Protein AF-A0A7S3XFU7-F1 (afdb_monomer_lite)

Secondary structure (DSSP, 8-state):
-HHHHHHHH-GGGGG---TTS--HHHHHHHTT-HHHHHHHHHTT--TT-SS-B-TTS-BHHHHHHT-TT--HHHHHHHHH-HHHHHHHHHHHHHHHHHHHHHHHGGGTTS------------------

Radius of gyration: 27.29 Å; chains: 1; bounding box: 62×34×90 Å

Sequence (128 aa):
DTFRTFLITNPKAIFERSGDGRGAIFWAWEFGNTQALLTLTASKVDVFNEDVKDATGSSAPALCRADDNCDYEAIVEVLQDAAAVEQEKALLVEKVRELREAAEGDLEDMDNDNEDEEATDKTNDEKI

Organism: Oxyrrhis marina (NCBI:txid2969)

Structure (mmCIF, N/CA/C/O backbone):
data_AF-A0A7S3XFU7-F1
#
_entry.id   AF-A0A7S3XFU7-F1
#
loop_
_atom_site.group_PDB
_atom_site.id
_atom_site.type_symbol
_atom_site.label_atom_id
_atom_site.label_alt_id
_atom_site.label_comp_id
_atom_site.label_asym_id
_atom_site.label_entity_id
_atom_site.label_seq_id
_atom_site.pdbx_PDB_ins_code
_atom_site.Cartn_x
_atom_site.Cartn_y
_atom_site.Cartn_z
_atom_site.occupancy
_atom_site.B_iso_or_equiv
_atom_site.auth_seq_id
_atom_site.auth_comp_id
_atom_site.auth_asym_id
_atom_site.auth_atom_id
_atom_site.pdbx_PDB_model_num
ATOM 1 N N . ASP A 1 1 ? -11.036 -8.763 7.739 1.00 69.50 1 ASP A N 1
ATOM 2 C CA . ASP A 1 1 ? -9.771 -8.463 7.046 1.00 69.50 1 ASP A CA 1
ATOM 3 C C . ASP A 1 1 ? -8.696 -8.079 8.062 1.00 69.50 1 ASP A C 1
ATOM 5 O O . ASP A 1 1 ? -8.896 -7.164 8.861 1.00 69.50 1 ASP A O 1
ATOM 9 N N . THR A 1 2 ? -7.594 -8.827 8.064 1.00 87.44 2 THR A N 1
ATOM 10 C CA . THR A 1 2 ? -6.507 -8.729 9.047 1.00 87.44 2 THR A CA 1
ATOM 11 C C . THR A 1 2 ? -5.561 -7.562 8.756 1.00 87.44 2 THR A C 1
ATOM 13 O O . THR A 1 2 ? -5.055 -6.958 9.698 1.00 87.44 2 THR A O 1
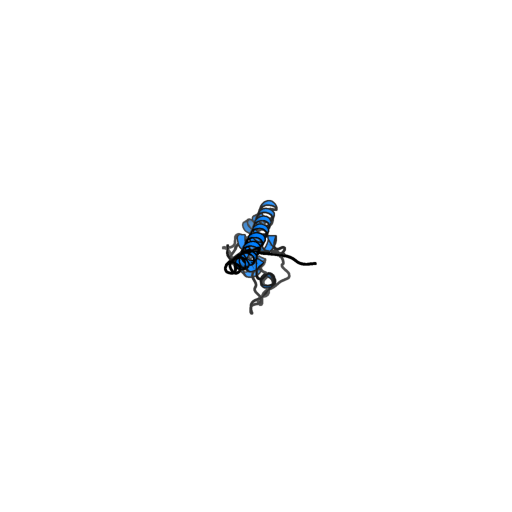ATOM 16 N N . PHE A 1 3 ? -5.354 -7.187 7.485 1.00 92.19 3 PHE A N 1
ATOM 17 C CA . PHE A 1 3 ? -4.365 -6.159 7.137 1.00 92.19 3 PHE A CA 1
ATOM 18 C C . PHE A 1 3 ? -4.827 -4.749 7.527 1.00 92.19 3 PHE A C 1
ATOM 20 O O . PHE A 1 3 ? -4.090 -4.034 8.205 1.00 92.19 3 PHE A O 1
ATOM 27 N N . ARG A 1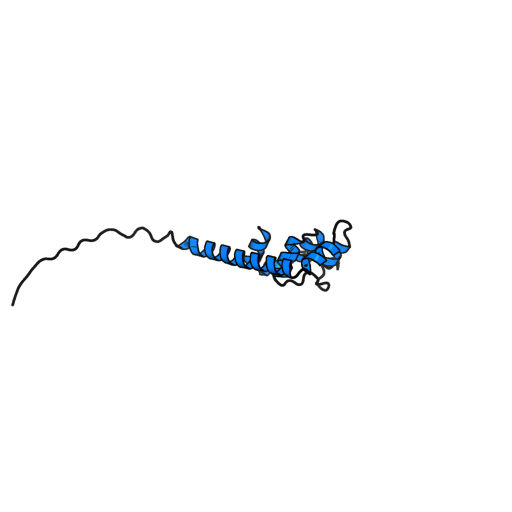 4 ? -6.080 -4.381 7.218 1.00 94.69 4 ARG A N 1
ATOM 28 C CA . ARG A 1 4 ? -6.692 -3.115 7.675 1.00 94.69 4 ARG A CA 1
ATOM 29 C C . ARG A 1 4 ? -6.615 -2.955 9.192 1.00 94.69 4 ARG A C 1
ATOM 31 O O . ARG A 1 4 ? -6.151 -1.936 9.692 1.00 94.69 4 ARG A O 1
ATOM 38 N N . THR A 1 5 ? -7.030 -3.992 9.921 1.00 95.06 5 THR A N 1
ATOM 39 C CA . THR A 1 5 ? -7.015 -4.010 11.392 1.00 95.06 5 THR A CA 1
ATOM 40 C C . THR A 1 5 ? -5.603 -3.789 11.932 1.00 95.06 5 THR A C 1
ATOM 42 O O . THR A 1 5 ? -5.402 -2.983 12.841 1.00 95.06 5 THR A O 1
ATOM 45 N N . PHE A 1 6 ? -4.613 -4.466 11.344 1.00 93.94 6 PHE A N 1
ATOM 46 C CA . PHE A 1 6 ? -3.215 -4.306 11.721 1.00 93.94 6 PHE A CA 1
ATOM 47 C C . PHE A 1 6 ? -2.718 -2.871 11.500 1.00 93.94 6 PHE A C 1
ATOM 49 O O . PHE A 1 6 ? -2.136 -2.297 12.416 1.00 93.94 6 PHE A O 1
ATOM 56 N N . LEU A 1 7 ? -2.991 -2.261 10.341 1.00 93.56 7 LEU A N 1
ATOM 57 C CA . LEU A 1 7 ? -2.566 -0.886 10.054 1.00 93.56 7 LEU A CA 1
ATOM 58 C C . LEU A 1 7 ? -3.241 0.148 10.960 1.00 93.56 7 LEU A C 1
ATOM 60 O O . LEU A 1 7 ? -2.586 1.086 11.404 1.00 93.56 7 LEU A O 1
ATOM 64 N N . ILE A 1 8 ? -4.526 -0.032 11.272 1.00 94.44 8 ILE A N 1
ATOM 65 C CA . ILE A 1 8 ? -5.259 0.870 12.173 1.00 94.44 8 ILE A CA 1
ATOM 66 C C . ILE A 1 8 ? -4.673 0.824 13.588 1.00 94.44 8 ILE A C 1
ATOM 68 O O . ILE A 1 8 ? -4.465 1.862 14.212 1.00 94.44 8 ILE A O 1
ATOM 72 N N . THR A 1 9 ? -4.389 -0.377 14.091 1.00 95.00 9 THR A N 1
ATOM 73 C CA . THR A 1 9 ? -3.846 -0.578 15.445 1.00 95.00 9 THR A CA 1
ATOM 74 C C . THR A 1 9 ? -2.349 -0.271 15.537 1.00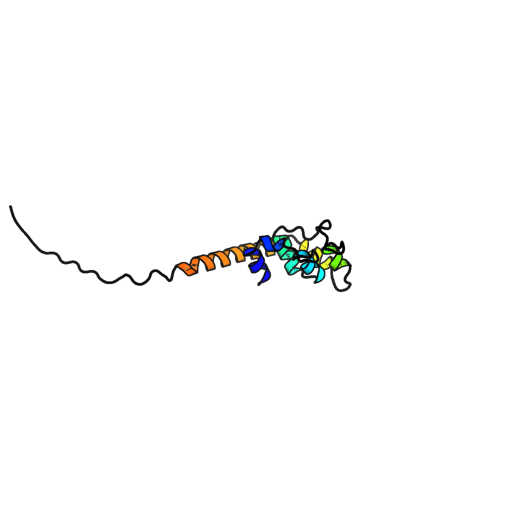 95.00 9 THR A C 1
ATOM 76 O O . THR A 1 9 ? -1.860 0.086 16.606 1.00 95.00 9 THR A O 1
ATOM 79 N N . ASN A 1 10 ? -1.619 -0.356 14.421 1.00 94.62 10 ASN A N 1
ATOM 80 C CA . ASN A 1 10 ? -0.174 -0.144 14.341 1.00 94.62 10 ASN A CA 1
ATOM 81 C C . ASN A 1 10 ? 0.184 0.817 13.191 1.00 94.62 10 ASN A C 1
ATOM 83 O O . ASN A 1 10 ? 0.889 0.428 12.258 1.00 94.62 10 ASN A O 1
ATOM 87 N N . PRO A 1 11 ? -0.222 2.098 13.240 1.00 91.75 11 PRO A N 1
ATOM 88 C CA . PRO A 1 11 ? -0.086 3.016 12.104 1.00 91.75 11 PRO A CA 1
ATOM 89 C C . PRO A 1 11 ? 1.366 3.275 11.688 1.00 91.75 11 PRO A C 1
ATOM 91 O O . PRO A 1 11 ? 1.632 3.610 10.540 1.00 91.75 11 PRO A O 1
ATOM 94 N N . LYS A 1 12 ? 2.331 3.097 12.600 1.00 91.69 12 LYS A N 1
ATOM 95 C CA . LYS A 1 12 ? 3.762 3.232 12.288 1.00 91.69 12 LYS A CA 1
ATOM 96 C C . LYS A 1 12 ? 4.307 2.062 11.467 1.00 91.69 12 LYS A C 1
ATOM 98 O O . LYS A 1 12 ? 5.232 2.266 10.689 1.00 91.69 12 LYS A O 1
ATOM 103 N N . ALA A 1 13 ? 3.705 0.874 11.588 1.00 91.56 13 ALA A N 1
ATOM 104 C CA . ALA A 1 13 ? 4.168 -0.342 10.919 1.00 91.56 13 ALA A CA 1
ATOM 105 C C . ALA A 1 13 ? 4.172 -0.218 9.387 1.00 91.56 13 ALA A C 1
ATOM 107 O O . ALA A 1 13 ? 4.923 -0.915 8.712 1.00 91.56 13 ALA A O 1
ATOM 108 N N . ILE A 1 14 ? 3.376 0.705 8.838 1.00 92.00 14 ILE A N 1
ATOM 109 C CA . ILE A 1 14 ? 3.304 0.991 7.403 1.00 92.00 14 ILE A CA 1
ATOM 110 C C . ILE A 1 14 ? 4.633 1.505 6.816 1.00 92.00 14 ILE A C 1
ATOM 112 O O . ILE A 1 14 ? 4.890 1.317 5.628 1.00 92.00 14 ILE A O 1
ATOM 116 N N . PHE A 1 15 ? 5.481 2.124 7.647 1.00 91.38 15 PHE A N 1
ATOM 117 C CA . PHE A 1 15 ? 6.776 2.687 7.250 1.00 91.38 15 PHE A CA 1
ATOM 118 C C . PHE A 1 15 ? 7.969 1.851 7.723 1.00 91.38 15 PHE A C 1
ATOM 120 O O . PHE A 1 15 ? 9.108 2.165 7.374 1.00 91.38 15 PHE A O 1
ATOM 127 N N . GLU A 1 16 ? 7.724 0.799 8.506 1.00 95.12 16 GLU A N 1
ATOM 128 C CA . GLU A 1 16 ? 8.780 -0.077 9.004 1.00 95.12 16 GLU A CA 1
ATOM 129 C C . GLU A 1 16 ? 9.414 -0.880 7.864 1.00 95.12 16 GLU A C 1
ATOM 131 O O . GLU A 1 16 ? 8.779 -1.221 6.857 1.00 95.12 16 GLU A O 1
ATOM 136 N N . ARG A 1 17 ? 10.707 -1.168 8.022 1.00 95.88 17 ARG A N 1
ATOM 137 C CA . ARG A 1 17 ? 11.528 -1.834 7.008 1.00 95.88 17 ARG A CA 1
ATOM 138 C C . ARG A 1 17 ? 12.251 -3.029 7.612 1.00 95.88 17 ARG A C 1
ATOM 140 O O . ARG A 1 17 ? 12.752 -2.976 8.731 1.00 95.88 17 ARG A O 1
ATOM 147 N N . SER A 1 18 ? 12.317 -4.101 6.839 1.00 96.75 18 SER A N 1
ATOM 148 C CA . SER A 1 18 ? 13.107 -5.293 7.122 1.00 96.75 18 SER A CA 1
ATOM 149 C C . SER A 1 18 ? 14.594 -5.043 6.861 1.00 96.75 18 SER A C 1
ATOM 151 O O . SER A 1 18 ? 14.981 -4.022 6.291 1.00 96.75 18 SER A O 1
ATOM 153 N N . GLY A 1 19 ? 15.446 -5.988 7.268 1.00 97.62 19 GLY A N 1
ATOM 154 C CA . GLY A 1 19 ? 16.904 -5.871 7.128 1.00 97.62 19 GLY A CA 1
ATOM 155 C C . GLY A 1 19 ? 17.414 -5.810 5.682 1.00 97.62 19 GLY A C 1
ATOM 156 O O . GLY A 1 19 ? 18.512 -5.321 5.446 1.00 97.62 19 GLY A O 1
ATOM 157 N N . ASP A 1 20 ? 16.615 -6.256 4.714 1.00 96.75 20 ASP A N 1
ATOM 158 C CA . ASP A 1 20 ? 16.874 -6.110 3.275 1.00 96.75 20 ASP A CA 1
ATOM 159 C C . ASP A 1 20 ? 16.363 -4.775 2.708 1.00 96.75 20 ASP A C 1
ATOM 161 O O . ASP A 1 20 ? 16.377 -4.547 1.499 1.00 96.75 20 ASP A O 1
ATOM 165 N N . GLY A 1 21 ? 15.879 -3.888 3.576 1.00 97.12 21 GLY A N 1
ATOM 166 C CA . GLY A 1 21 ? 15.289 -2.630 3.181 1.00 97.12 21 GLY A CA 1
ATOM 167 C C . GLY A 1 21 ? 13.930 -2.787 2.509 1.00 97.12 21 GLY A C 1
ATOM 168 O O . GLY A 1 21 ? 13.516 -1.844 1.863 1.00 97.12 21 GLY A O 1
ATOM 169 N N . ARG A 1 22 ? 13.182 -3.887 2.618 1.00 97.06 22 ARG A N 1
ATOM 170 C CA . ARG A 1 22 ? 11.789 -3.953 2.119 1.00 97.06 22 ARG A CA 1
ATOM 171 C C . ARG A 1 22 ? 10.777 -3.690 3.232 1.00 97.06 22 ARG A C 1
ATOM 173 O O . ARG A 1 22 ? 11.075 -3.873 4.405 1.00 97.06 22 ARG A O 1
ATOM 180 N N . GLY A 1 23 ? 9.587 -3.222 2.880 1.00 95.81 23 GLY A N 1
ATOM 181 C CA . GLY A 1 23 ? 8.478 -2.991 3.815 1.00 95.81 23 GLY A CA 1
ATOM 182 C C . GLY A 1 23 ? 7.142 -3.366 3.182 1.00 95.81 23 GLY A C 1
ATOM 183 O O . GLY A 1 23 ? 7.120 -3.922 2.085 1.00 95.81 23 GLY A O 1
ATOM 184 N N . ALA A 1 24 ? 6.031 -3.009 3.830 1.00 95.50 24 ALA A N 1
ATOM 185 C CA . ALA A 1 24 ? 4.684 -3.392 3.389 1.00 95.50 24 ALA A CA 1
ATOM 186 C C . ALA A 1 24 ? 4.410 -3.084 1.903 1.00 95.50 24 ALA A C 1
ATOM 188 O O . ALA A 1 24 ? 3.919 -3.943 1.177 1.00 95.50 24 ALA A O 1
ATOM 189 N N . ILE A 1 25 ? 4.794 -1.890 1.439 1.00 96.94 25 ILE A N 1
ATOM 190 C CA . ILE A 1 25 ? 4.646 -1.464 0.038 1.00 96.94 25 ILE A CA 1
ATOM 191 C C . ILE A 1 25 ? 5.447 -2.332 -0.948 1.00 96.94 25 ILE A C 1
ATOM 193 O O . ILE A 1 25 ? 4.962 -2.616 -2.038 1.00 96.94 25 ILE A O 1
ATOM 197 N N . PHE A 1 26 ? 6.647 -2.785 -0.567 1.00 97.81 26 PHE A N 1
ATOM 198 C CA . PHE A 1 26 ? 7.497 -3.622 -1.420 1.00 97.81 26 PHE A CA 1
ATOM 199 C C . PHE A 1 26 ? 6.859 -4.982 -1.643 1.00 97.81 26 PHE A C 1
ATOM 201 O O . PHE A 1 26 ? 6.701 -5.393 -2.785 1.00 97.81 26 PHE A O 1
ATOM 208 N N . TRP A 1 27 ? 6.427 -5.636 -0.565 1.00 96.31 27 TRP A N 1
ATOM 209 C CA . TRP A 1 27 ? 5.772 -6.938 -0.668 1.00 96.31 27 TRP A CA 1
ATOM 210 C C . TRP A 1 27 ? 4.425 -6.844 -1.384 1.00 96.31 27 TRP A C 1
ATOM 212 O O . TRP A 1 27 ? 4.069 -7.738 -2.143 1.00 96.31 27 TRP A O 1
ATOM 222 N N . ALA A 1 28 ? 3.678 -5.757 -1.177 1.00 97.12 28 ALA A N 1
ATOM 223 C CA . ALA A 1 28 ? 2.409 -5.557 -1.863 1.00 97.12 28 ALA A CA 1
ATOM 224 C C . ALA A 1 28 ? 2.589 -5.461 -3.389 1.00 97.12 28 ALA A C 1
ATOM 226 O O . ALA A 1 28 ? 1.814 -6.073 -4.118 1.00 97.12 28 ALA A O 1
ATOM 227 N N . TRP A 1 29 ? 3.629 -4.769 -3.868 1.00 98.06 29 TRP A N 1
ATOM 228 C CA . TRP A 1 29 ? 3.973 -4.747 -5.292 1.00 98.06 29 TRP A CA 1
ATOM 229 C C . TRP A 1 29 ? 4.559 -6.067 -5.794 1.00 98.06 29 TRP A C 1
ATOM 231 O O . TRP A 1 29 ? 4.116 -6.557 -6.825 1.00 98.06 29 TRP A O 1
ATOM 241 N N . GLU A 1 30 ? 5.517 -6.653 -5.074 1.00 96.19 30 GLU A N 1
ATOM 242 C CA . GLU A 1 30 ? 6.194 -7.903 -5.458 1.00 96.19 30 GLU A CA 1
ATOM 243 C C . GLU A 1 30 ? 5.204 -9.052 -5.684 1.00 96.19 30 GLU A C 1
ATOM 245 O O . GLU A 1 30 ? 5.368 -9.828 -6.615 1.00 96.19 30 GLU A O 1
ATOM 250 N N . PHE A 1 31 ? 4.141 -9.129 -4.879 1.00 95.75 31 PHE A N 1
ATOM 251 C CA . PHE A 1 31 ? 3.113 -10.166 -5.008 1.00 95.75 31 PHE A CA 1
ATOM 252 C C . PHE A 1 31 ? 1.847 -9.706 -5.742 1.00 95.75 31 PHE A C 1
ATOM 254 O O . PHE A 1 31 ? 0.831 -10.400 -5.678 1.00 95.75 31 PHE A O 1
ATOM 261 N N . GLY A 1 32 ? 1.861 -8.531 -6.380 1.00 96.75 32 GLY A N 1
ATOM 262 C CA . GLY A 1 32 ? 0.702 -7.995 -7.100 1.00 96.75 32 GLY A CA 1
ATOM 263 C C . GLY A 1 32 ? -0.563 -7.877 -6.238 1.00 96.75 32 GLY A C 1
ATOM 264 O O . GLY A 1 32 ? -1.678 -8.071 -6.719 1.00 96.75 32 GLY A O 1
ATOM 265 N N . ASN A 1 33 ? -0.418 -7.614 -4.937 1.00 96.81 33 ASN A N 1
ATOM 266 C CA . ASN A 1 33 ? -1.536 -7.570 -4.002 1.00 96.81 33 ASN A CA 1
ATOM 267 C C . ASN A 1 33 ? -2.266 -6.223 -4.101 1.00 96.81 33 ASN A C 1
ATOM 269 O O . ASN A 1 33 ? -2.067 -5.320 -3.281 1.00 96.81 33 ASN A O 1
ATOM 273 N N . THR A 1 34 ? -3.141 -6.109 -5.101 1.00 97.56 34 THR A N 1
ATOM 274 C CA . THR A 1 34 ? -3.923 -4.900 -5.393 1.00 97.56 34 THR A CA 1
ATOM 275 C C . THR A 1 34 ? -4.698 -4.403 -4.179 1.00 97.56 34 THR A C 1
ATOM 277 O O . THR A 1 34 ? -4.729 -3.204 -3.923 1.00 97.56 34 THR A O 1
ATOM 280 N N . GLN A 1 35 ? -5.278 -5.304 -3.380 1.00 96.75 35 GLN A N 1
ATOM 281 C CA . GLN A 1 35 ? -6.051 -4.918 -2.199 1.00 96.75 35 GLN A CA 1
ATOM 282 C C . GLN A 1 35 ? -5.169 -4.286 -1.114 1.00 96.75 35 GLN A C 1
ATOM 284 O O . GLN A 1 35 ? -5.559 -3.291 -0.497 1.00 96.75 35 GLN A O 1
ATOM 289 N N . ALA A 1 36 ? -3.974 -4.833 -0.876 1.00 96.81 36 ALA A N 1
ATOM 290 C CA . ALA A 1 36 ? -3.022 -4.239 0.056 1.00 96.81 36 ALA A CA 1
ATOM 291 C C . ALA A 1 36 ? -2.547 -2.869 -0.445 1.00 96.81 36 ALA A C 1
ATOM 293 O O . ALA A 1 36 ? -2.551 -1.915 0.330 1.00 96.81 36 ALA A O 1
ATOM 294 N N . LEU A 1 37 ? -2.217 -2.743 -1.736 1.00 97.94 37 LEU A N 1
ATOM 295 C CA . LEU A 1 37 ? -1.848 -1.461 -2.347 1.00 97.94 37 LEU A CA 1
ATOM 296 C C . LEU A 1 37 ? -2.982 -0.435 -2.237 1.00 97.94 37 LEU A C 1
ATOM 298 O O . LEU A 1 37 ? -2.730 0.699 -1.844 1.00 97.94 37 LEU A O 1
ATOM 302 N N . LEU A 1 38 ? -4.232 -0.837 -2.475 1.00 98.00 38 LEU A N 1
ATOM 303 C CA . LEU A 1 38 ? -5.396 0.036 -2.333 1.00 98.00 38 LEU A CA 1
ATOM 304 C C . LEU A 1 38 ? -5.567 0.509 -0.884 1.00 98.00 38 LEU A C 1
ATOM 306 O O . LEU A 1 38 ? -5.780 1.695 -0.642 1.00 98.00 38 LEU A O 1
ATOM 310 N N . THR A 1 39 ? -5.384 -0.393 0.086 1.00 97.31 39 THR A N 1
ATOM 311 C CA . THR A 1 39 ? -5.420 -0.065 1.522 1.00 97.31 39 THR A CA 1
ATOM 312 C C . THR A 1 39 ? -4.323 0.942 1.894 1.00 97.31 39 THR A C 1
ATOM 314 O O . THR A 1 39 ? -4.569 1.897 2.637 1.00 97.31 39 THR A O 1
ATOM 317 N N . LEU A 1 40 ? -3.107 0.760 1.367 1.00 97.06 40 LEU A N 1
ATOM 318 C CA . LEU A 1 40 ? -1.977 1.673 1.568 1.00 97.06 40 LEU A CA 1
ATOM 319 C C . LEU A 1 40 ? -2.260 3.052 0.943 1.00 97.06 40 LEU A C 1
ATOM 321 O O . LEU A 1 40 ? -2.085 4.071 1.615 1.00 97.06 40 LEU A O 1
ATOM 325 N N . THR A 1 41 ? -2.778 3.094 -0.287 1.00 97.62 41 THR A N 1
ATOM 326 C CA . THR A 1 41 ? -3.200 4.327 -0.975 1.00 97.62 41 THR A CA 1
ATOM 327 C C . THR A 1 41 ? -4.294 5.059 -0.198 1.00 97.62 41 THR A C 1
ATOM 329 O O . THR A 1 41 ? -4.190 6.263 0.049 1.00 97.62 41 THR A O 1
ATOM 332 N N . ALA A 1 42 ? -5.322 4.343 0.265 1.00 96.94 42 ALA A N 1
ATOM 333 C CA . ALA A 1 42 ? -6.388 4.893 1.103 1.00 96.94 42 ALA A CA 1
ATOM 334 C C . ALA A 1 42 ? -5.851 5.443 2.438 1.00 96.94 42 ALA A C 1
ATOM 336 O O . ALA A 1 42 ? -6.347 6.455 2.939 1.00 96.94 42 ALA A O 1
ATOM 337 N N . SER A 1 43 ? -4.773 4.845 2.955 1.00 95.25 43 SER A N 1
ATOM 338 C CA . SER A 1 43 ? -4.016 5.309 4.127 1.00 95.25 43 SER A CA 1
ATOM 339 C C . SER A 1 43 ? -3.025 6.445 3.820 1.00 95.25 43 SER A C 1
ATOM 341 O O . SER A 1 43 ? -2.231 6.814 4.684 1.00 95.25 43 SER A O 1
ATOM 343 N N . LYS A 1 44 ? -3.088 7.037 2.618 1.00 93.81 44 LYS A N 1
ATOM 344 C CA . LYS A 1 44 ? -2.245 8.150 2.139 1.00 93.81 44 LYS A CA 1
ATOM 345 C C . LYS A 1 44 ? -0.763 7.805 1.963 1.00 93.81 44 LYS A C 1
ATOM 347 O O . LYS A 1 44 ? 0.082 8.699 2.014 1.00 93.81 44 LYS A O 1
ATOM 352 N N . VAL A 1 45 ? -0.436 6.535 1.747 1.00 95.31 45 VAL A N 1
ATOM 353 C CA . VAL A 1 45 ? 0.906 6.141 1.304 1.00 95.31 45 VAL A CA 1
ATOM 354 C C . VAL A 1 45 ? 1.023 6.382 -0.193 1.00 95.31 45 VAL A C 1
ATOM 356 O O . VAL A 1 45 ? 0.155 5.971 -0.959 1.00 95.31 45 VAL A O 1
ATOM 359 N N . ASP A 1 46 ? 2.114 7.022 -0.611 1.00 96.56 46 ASP A N 1
ATOM 360 C CA . ASP A 1 46 ? 2.472 7.107 -2.024 1.00 96.56 46 ASP A CA 1
ATOM 361 C C . ASP A 1 46 ? 3.003 5.752 -2.502 1.00 96.56 46 ASP A C 1
ATOM 363 O O . ASP A 1 46 ? 4.179 5.418 -2.334 1.00 96.56 46 ASP A O 1
ATOM 367 N N . VAL A 1 47 ? 2.101 4.947 -3.064 1.00 97.44 47 VAL A N 1
ATOM 368 C CA . VAL A 1 47 ? 2.423 3.602 -3.546 1.00 97.44 47 VAL A CA 1
ATOM 369 C C . VAL A 1 47 ? 3.267 3.601 -4.823 1.00 97.44 47 VAL A C 1
ATOM 371 O O . VAL A 1 47 ? 3.826 2.565 -5.169 1.00 97.44 47 VAL A O 1
ATOM 374 N N . PHE A 1 48 ? 3.406 4.743 -5.500 1.00 97.81 48 PHE A N 1
ATOM 375 C CA . PHE A 1 48 ? 4.191 4.887 -6.728 1.00 97.81 48 PHE A CA 1
ATOM 376 C C . PHE A 1 48 ? 5.574 5.496 -6.482 1.00 97.81 48 PHE A C 1
ATOM 378 O O . PHE A 1 48 ? 6.278 5.819 -7.437 1.00 97.81 48 PHE A O 1
ATOM 385 N N . ASN A 1 49 ? 5.984 5.645 -5.220 1.00 95.44 49 ASN A N 1
ATOM 386 C CA . ASN A 1 49 ? 7.264 6.243 -4.877 1.00 95.44 49 ASN A CA 1
ATOM 387 C C . ASN A 1 49 ? 8.443 5.415 -5.424 1.00 95.44 49 ASN A C 1
ATOM 389 O O . ASN A 1 49 ? 8.717 4.297 -4.979 1.00 95.44 49 ASN A O 1
ATOM 393 N N . GLU A 1 50 ? 9.169 6.004 -6.373 1.00 96.81 50 GLU A N 1
ATOM 394 C CA . GLU A 1 50 ? 10.350 5.410 -7.001 1.00 96.81 50 GLU A CA 1
ATOM 395 C C . GLU A 1 50 ? 11.660 5.758 -6.276 1.00 96.81 50 GLU A C 1
ATOM 397 O O . GLU A 1 50 ? 12.675 5.111 -6.525 1.00 96.81 50 GLU A O 1
ATOM 402 N N . ASP A 1 51 ? 11.670 6.746 -5.380 1.00 96.19 51 ASP A N 1
ATOM 403 C CA . ASP A 1 51 ? 12.874 7.208 -4.675 1.00 96.19 51 ASP A CA 1
ATOM 404 C C . ASP A 1 51 ? 13.265 6.274 -3.525 1.00 96.19 51 ASP A C 1
ATOM 406 O O . ASP A 1 51 ? 14.431 6.180 -3.133 1.00 96.19 51 ASP A O 1
ATOM 410 N N . VAL A 1 52 ? 12.290 5.550 -2.980 1.00 94.38 52 VAL A N 1
ATOM 411 C CA . VAL A 1 52 ? 12.513 4.589 -1.907 1.00 94.38 52 VAL A CA 1
ATOM 412 C C . VAL A 1 52 ? 12.960 3.252 -2.491 1.00 94.38 52 VAL A C 1
ATOM 414 O O . VAL A 1 52 ? 12.201 2.575 -3.182 1.00 94.38 52 VAL A O 1
ATOM 417 N N . LYS A 1 53 ? 14.194 2.850 -2.171 1.00 97.62 53 LYS A N 1
ATOM 418 C CA . LYS A 1 53 ? 14.814 1.614 -2.666 1.00 97.62 53 LYS A CA 1
ATOM 419 C C . LYS A 1 53 ? 15.039 0.579 -1.565 1.00 97.62 53 LYS A C 1
ATOM 421 O O . LYS A 1 53 ? 15.185 0.942 -0.396 1.00 97.62 53 LYS A O 1
ATOM 426 N N . ASP A 1 54 ? 15.055 -0.694 -1.940 1.00 97.69 54 ASP A N 1
ATOM 427 C CA . ASP A 1 54 ? 15.544 -1.797 -1.112 1.00 97.69 54 ASP A CA 1
ATOM 428 C C . ASP A 1 54 ? 17.087 -1.876 -1.119 1.00 97.69 54 ASP A C 1
ATOM 430 O O . ASP A 1 54 ? 17.767 -1.051 -1.735 1.00 97.69 54 ASP A O 1
ATOM 434 N N . ALA A 1 55 ? 17.660 -2.873 -0.438 1.00 97.56 55 ALA A N 1
ATOM 435 C CA . ALA A 1 55 ? 19.109 -3.080 -0.378 1.00 97.56 55 ALA A CA 1
ATOM 436 C C . ALA A 1 55 ? 19.753 -3.430 -1.735 1.00 97.56 55 ALA A C 1
ATOM 438 O O . ALA A 1 55 ? 20.973 -3.332 -1.871 1.00 97.56 55 ALA A O 1
ATOM 439 N N . THR A 1 56 ? 18.961 -3.830 -2.733 1.00 96.44 56 THR A N 1
ATOM 440 C CA . THR A 1 56 ? 19.422 -4.114 -4.102 1.00 96.44 56 THR A CA 1
ATOM 441 C C . THR A 1 56 ? 19.322 -2.899 -5.026 1.00 96.44 56 THR A C 1
ATOM 443 O O . THR A 1 56 ? 19.827 -2.938 -6.146 1.00 96.44 56 THR A O 1
ATOM 446 N N . GLY A 1 57 ? 18.715 -1.802 -4.559 1.00 97.56 57 GLY A N 1
ATOM 447 C CA . GLY A 1 57 ? 18.481 -0.591 -5.345 1.00 97.56 57 GLY A CA 1
ATOM 448 C C . GLY A 1 57 ? 17.152 -0.585 -6.108 1.00 97.56 57 GLY A C 1
ATOM 449 O O . GLY A 1 57 ? 16.893 0.358 -6.859 1.00 97.56 57 GLY A O 1
ATOM 450 N N . SER A 1 58 ? 16.296 -1.589 -5.908 1.00 97.81 58 SER A N 1
ATOM 451 C CA . SER A 1 58 ? 14.984 -1.691 -6.555 1.00 97.81 58 SER A CA 1
ATOM 452 C C . SER A 1 58 ? 13.939 -0.912 -5.763 1.00 97.81 58 SER A C 1
ATOM 454 O O . SER A 1 58 ? 13.954 -0.920 -4.537 1.00 97.81 58 SER A O 1
ATOM 456 N N . SER A 1 59 ? 13.042 -0.200 -6.442 1.00 98.12 59 SER A N 1
ATOM 457 C CA . SER A 1 59 ? 11.848 0.400 -5.826 1.00 98.12 59 SER A CA 1
ATOM 458 C C . SER A 1 59 ? 10.705 -0.606 -5.813 1.00 98.12 59 SER A C 1
ATOM 460 O O . SER A 1 59 ? 10.719 -1.576 -6.570 1.00 98.12 59 SER A O 1
ATOM 462 N N . ALA A 1 60 ? 9.684 -0.358 -4.994 1.00 97.69 60 ALA A N 1
ATOM 463 C CA . ALA A 1 60 ? 8.550 -1.268 -4.893 1.00 97.69 60 ALA A CA 1
ATOM 464 C C . ALA A 1 60 ? 7.823 -1.489 -6.244 1.00 97.69 60 ALA A C 1
ATOM 466 O O . ALA A 1 60 ? 7.717 -2.647 -6.647 1.00 97.69 60 ALA A O 1
ATOM 467 N N . PRO A 1 61 ? 7.442 -0.452 -7.028 1.00 98.06 61 PRO A N 1
ATOM 468 C CA . PRO A 1 61 ? 6.827 -0.665 -8.345 1.00 98.06 61 PRO A CA 1
ATOM 469 C C . PRO A 1 61 ? 7.744 -1.383 -9.349 1.00 98.06 61 PRO A C 1
ATOM 471 O O . PRO A 1 61 ? 7.271 -2.086 -10.242 1.00 98.06 61 PRO A O 1
ATOM 474 N N . ALA A 1 62 ? 9.0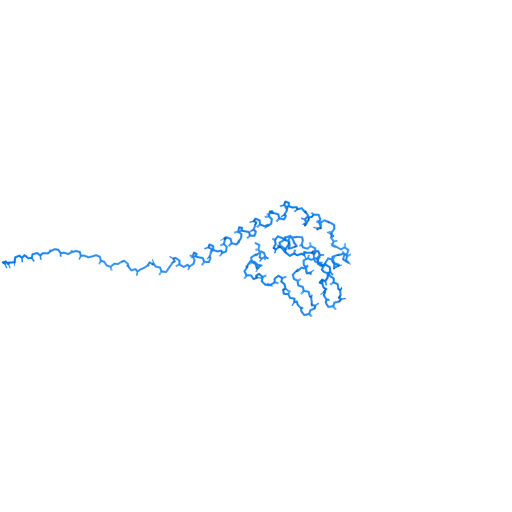67 -1.218 -9.223 1.00 97.94 62 ALA A N 1
ATOM 475 C CA . ALA A 1 62 ? 10.028 -1.884 -10.098 1.00 97.94 62 ALA A CA 1
ATOM 476 C C . ALA A 1 62 ? 10.066 -3.404 -9.889 1.00 97.94 62 ALA A C 1
ATOM 478 O O . ALA A 1 62 ? 10.290 -4.115 -10.863 1.00 97.94 62 ALA A O 1
ATOM 479 N N . LEU A 1 63 ? 9.801 -3.896 -8.671 1.00 96.25 63 LEU A N 1
ATOM 480 C CA . LEU A 1 63 ? 9.725 -5.336 -8.399 1.00 96.25 63 LEU A CA 1
ATOM 481 C C . LEU A 1 63 ? 8.597 -5.998 -9.197 1.00 96.25 63 LEU A C 1
ATOM 483 O O . LEU A 1 63 ? 8.834 -7.010 -9.843 1.00 96.25 63 LEU A O 1
ATOM 487 N N . CYS A 1 64 ? 7.412 -5.382 -9.228 1.00 97.38 64 CYS A N 1
ATOM 488 C CA . CYS A 1 64 ? 6.291 -5.864 -10.037 1.00 97.38 64 CYS A CA 1
ATOM 489 C C . CYS A 1 64 ? 6.628 -5.850 -11.534 1.00 97.38 64 CYS A C 1
ATOM 491 O O . CYS A 1 64 ? 6.479 -6.856 -12.209 1.00 97.38 64 CYS A O 1
ATOM 493 N N . ARG A 1 65 ? 7.163 -4.740 -12.063 1.00 96.81 65 ARG A N 1
ATOM 494 C CA . ARG A 1 65 ? 7.512 -4.647 -13.497 1.00 96.81 65 ARG A CA 1
ATOM 495 C C . ARG A 1 65 ? 8.606 -5.624 -13.943 1.00 96.81 65 ARG A C 1
ATOM 497 O O . ARG A 1 65 ? 8.751 -5.844 -15.141 1.00 96.81 65 ARG A O 1
ATOM 504 N N . ALA A 1 66 ? 9.408 -6.136 -13.012 1.00 95.19 66 ALA A N 1
ATOM 505 C CA . ALA A 1 66 ? 10.448 -7.121 -13.286 1.00 95.19 66 ALA A CA 1
ATOM 506 C C . ALA A 1 66 ? 9.947 -8.577 -13.214 1.00 95.19 66 ALA A C 1
ATOM 508 O O . ALA A 1 66 ? 10.692 -9.474 -13.607 1.00 95.19 66 ALA A O 1
ATOM 509 N N . ASP A 1 67 ? 8.729 -8.815 -12.716 1.00 94.12 67 ASP A N 1
ATOM 510 C CA . ASP A 1 67 ? 8.101 -10.136 -12.639 1.00 94.12 67 ASP A CA 1
ATOM 511 C C . ASP A 1 67 ? 7.035 -10.283 -13.733 1.00 94.12 67 ASP A C 1
ATOM 513 O O . ASP A 1 67 ? 6.034 -9.568 -13.747 1.00 94.12 67 ASP A O 1
ATOM 517 N N . ASP A 1 68 ? 7.219 -11.262 -14.622 1.00 93.62 68 ASP A N 1
ATOM 518 C CA . ASP A 1 68 ? 6.280 -11.575 -15.708 1.00 93.62 68 ASP A CA 1
ATOM 519 C C . ASP A 1 68 ? 4.880 -11.987 -15.204 1.00 93.62 68 ASP A C 1
ATOM 521 O O . ASP A 1 68 ? 3.922 -12.001 -15.979 1.00 93.62 68 ASP A O 1
ATOM 525 N N . ASN A 1 69 ? 4.741 -12.339 -13.921 1.00 93.12 69 ASN A N 1
ATOM 526 C CA . ASN A 1 69 ? 3.463 -12.709 -13.309 1.00 93.12 69 ASN A CA 1
ATOM 527 C C . ASN A 1 69 ? 2.717 -11.523 -12.683 1.00 93.12 69 ASN A C 1
ATOM 529 O O . ASN A 1 69 ? 1.588 -11.703 -12.219 1.00 93.12 69 ASN A O 1
ATOM 533 N N . CYS A 1 70 ? 3.320 -10.333 -12.638 1.00 95.88 70 CYS A N 1
ATOM 534 C CA . CYS A 1 70 ? 2.675 -9.157 -12.075 1.00 95.88 70 CYS A CA 1
ATOM 535 C C . CYS A 1 70 ? 1.947 -8.350 -13.157 1.00 95.88 70 CYS A C 1
ATOM 537 O O . CYS A 1 70 ? 2.557 -7.836 -14.094 1.00 95.88 70 CYS A O 1
ATOM 539 N N . ASP A 1 71 ? 0.634 -8.172 -13.000 1.00 97.00 71 ASP A N 1
ATOM 540 C CA . ASP A 1 71 ? -0.166 -7.324 -13.889 1.00 97.00 71 ASP A CA 1
ATOM 541 C C . ASP A 1 71 ? -0.110 -5.856 -13.434 1.00 97.00 71 ASP A C 1
ATOM 543 O O . ASP A 1 71 ? -1.026 -5.330 -12.797 1.00 97.00 71 ASP A O 1
ATOM 547 N N . TYR A 1 72 ? 1.023 -5.205 -13.712 1.00 97.38 72 TYR A N 1
ATOM 548 C CA . TYR A 1 72 ? 1.278 -3.823 -13.301 1.00 97.38 72 TYR A CA 1
ATOM 549 C C . TYR A 1 72 ? 0.180 -2.858 -13.766 1.00 97.38 72 TYR A C 1
ATOM 551 O O . TYR A 1 72 ? -0.281 -2.029 -12.983 1.00 97.38 72 TYR A O 1
ATOM 559 N N . GLU A 1 73 ? -0.254 -2.976 -15.022 1.00 97.81 73 GLU A N 1
ATOM 560 C CA . GLU A 1 73 ? -1.232 -2.063 -15.619 1.00 97.81 73 GLU A CA 1
ATOM 561 C C . GLU A 1 73 ? -2.615 -2.228 -14.979 1.00 97.81 73 GLU A C 1
ATOM 563 O O . GLU A 1 73 ? -3.228 -1.229 -14.600 1.00 97.81 73 GLU A O 1
ATOM 568 N N . ALA A 1 74 ? -3.079 -3.466 -14.756 1.00 97.81 74 ALA A N 1
ATOM 569 C CA . ALA A 1 74 ? -4.349 -3.694 -14.065 1.00 97.81 74 ALA A CA 1
ATOM 570 C C . ALA A 1 74 ? -4.318 -3.191 -12.612 1.00 97.81 74 ALA A C 1
ATOM 572 O O . ALA A 1 74 ? -5.307 -2.658 -12.106 1.00 97.81 74 ALA A O 1
ATOM 573 N N . ILE A 1 75 ? -3.176 -3.323 -11.927 1.00 98.31 75 ILE A N 1
ATOM 574 C CA . ILE A 1 75 ? -3.000 -2.769 -10.579 1.00 98.31 75 ILE A CA 1
ATOM 575 C C . ILE A 1 75 ? -3.084 -1.238 -10.615 1.00 98.31 75 ILE A C 1
ATOM 577 O O . ILE A 1 75 ? -3.808 -0.650 -9.812 1.00 98.31 75 ILE A O 1
ATOM 581 N N . VAL A 1 76 ? -2.370 -0.583 -11.536 1.00 98.12 76 VAL A N 1
ATOM 582 C CA . VAL A 1 76 ? -2.385 0.882 -11.691 1.00 98.12 76 VAL A CA 1
ATOM 583 C C . VAL A 1 76 ? -3.799 1.390 -11.959 1.00 98.12 76 VAL A C 1
ATOM 585 O O . VAL A 1 76 ? -4.202 2.368 -11.329 1.00 98.12 76 VAL A O 1
ATOM 588 N N . GLU A 1 77 ? -4.555 0.719 -12.831 1.00 98.31 77 GLU A N 1
ATOM 589 C CA . GLU A 1 77 ? -5.944 1.073 -13.141 1.00 98.31 77 GLU A CA 1
ATOM 590 C C . GLU A 1 77 ? -6.804 1.119 -11.870 1.00 98.31 77 GLU A C 1
ATOM 592 O O . GLU A 1 77 ? -7.464 2.124 -11.603 1.00 98.31 77 GLU A O 1
ATOM 597 N N . VAL A 1 78 ? -6.720 0.087 -11.024 1.00 97.94 78 VAL A N 1
ATOM 598 C CA . VAL A 1 78 ? -7.464 0.038 -9.754 1.00 97.94 78 VAL A CA 1
ATOM 599 C C . VAL A 1 78 ? -7.001 1.118 -8.774 1.00 97.94 78 VAL A C 1
ATOM 601 O O . VAL A 1 78 ? -7.821 1.731 -8.094 1.00 97.94 78 VAL A O 1
ATOM 604 N N . LEU A 1 79 ? -5.694 1.374 -8.679 1.00 97.94 79 LEU A N 1
ATOM 605 C CA . LEU A 1 79 ? -5.149 2.365 -7.742 1.00 97.94 79 LEU A CA 1
ATOM 606 C C . LEU A 1 79 ? -5.435 3.814 -8.156 1.00 97.94 79 LEU A C 1
ATOM 608 O O . LEU A 1 79 ? -5.423 4.702 -7.302 1.00 97.94 79 LEU A O 1
ATOM 612 N N . GLN A 1 80 ? -5.668 4.058 -9.446 1.00 97.38 80 GLN A N 1
ATOM 613 C CA . GLN A 1 80 ? -6.044 5.365 -9.987 1.00 97.38 80 GLN A CA 1
ATOM 614 C C . GLN A 1 80 ? -7.562 5.580 -10.030 1.00 97.38 80 GLN A C 1
ATOM 616 O O . GLN A 1 80 ? -8.006 6.723 -10.172 1.00 97.38 80 GLN A O 1
ATOM 621 N N . ASP A 1 81 ? -8.361 4.524 -9.863 1.00 98.06 81 ASP A N 1
ATOM 622 C CA . ASP A 1 81 ? -9.804 4.648 -9.712 1.00 98.06 81 ASP A CA 1
ATOM 623 C C . ASP A 1 81 ? -10.154 5.320 -8.374 1.00 98.06 81 ASP A C 1
ATOM 625 O O . ASP A 1 81 ? -10.093 4.735 -7.288 1.00 98.06 81 ASP A O 1
ATOM 629 N N . ALA A 1 82 ? -10.573 6.584 -8.464 1.00 96.94 82 ALA A N 1
ATOM 630 C CA . ALA A 1 82 ? -11.003 7.364 -7.313 1.00 96.94 82 ALA A CA 1
ATOM 631 C C . ALA A 1 82 ? -12.165 6.701 -6.555 1.00 96.94 82 ALA A C 1
ATOM 633 O O . ALA A 1 82 ? -12.225 6.818 -5.333 1.00 96.94 82 ALA A O 1
ATOM 634 N N . ALA A 1 83 ? -13.069 5.992 -7.240 1.00 98.25 83 ALA A N 1
ATOM 635 C CA . ALA A 1 83 ? -14.181 5.312 -6.586 1.00 98.25 83 ALA A CA 1
ATOM 636 C C . ALA A 1 83 ? -13.688 4.142 -5.724 1.00 98.25 83 ALA A C 1
ATOM 638 O O . ALA A 1 83 ? -14.108 4.023 -4.571 1.00 98.25 83 ALA A O 1
ATOM 639 N N . ALA A 1 84 ? -12.754 3.336 -6.236 1.00 97.88 84 ALA A N 1
ATOM 640 C CA . ALA A 1 84 ? -12.134 2.248 -5.483 1.00 97.88 84 ALA A CA 1
ATOM 641 C C . ALA A 1 84 ? -11.388 2.772 -4.245 1.00 97.88 84 ALA A C 1
ATOM 643 O O . ALA A 1 84 ? -11.549 2.247 -3.141 1.00 97.88 84 ALA A O 1
ATOM 644 N N . VAL A 1 85 ? -10.619 3.855 -4.401 1.00 97.75 85 VAL A N 1
ATOM 645 C CA . VAL A 1 85 ? -9.884 4.477 -3.289 1.00 97.75 85 VAL A CA 1
ATOM 646 C C . VAL A 1 85 ? -10.835 5.050 -2.231 1.00 97.75 85 VAL A C 1
ATOM 648 O O . VAL A 1 85 ? -10.595 4.872 -1.036 1.00 97.75 85 VAL A O 1
ATOM 651 N N . GLU A 1 86 ? -11.916 5.727 -2.627 1.00 98.19 86 GLU A N 1
ATOM 652 C CA . GLU A 1 86 ? -12.904 6.258 -1.677 1.00 98.19 86 GLU A CA 1
ATOM 653 C C . GLU A 1 86 ? -13.690 5.150 -0.968 1.00 98.19 86 GLU A C 1
ATOM 655 O O . GLU A 1 86 ? -13.919 5.237 0.241 1.00 98.19 86 GLU A O 1
ATOM 660 N N . GLN A 1 87 ? -14.046 4.074 -1.675 1.00 98.12 87 GLN A N 1
ATOM 661 C CA . GLN A 1 87 ? -14.665 2.902 -1.061 1.00 98.12 87 GLN A CA 1
ATOM 662 C C . GLN A 1 87 ? -13.746 2.289 0.003 1.00 98.12 87 GLN A C 1
ATOM 664 O O . GLN A 1 87 ? -14.188 1.989 1.113 1.00 98.12 87 GLN A O 1
ATOM 669 N N . GLU A 1 88 ? -12.458 2.154 -0.300 1.00 97.75 88 GLU A N 1
ATOM 670 C CA . GLU A 1 88 ? -11.478 1.620 0.641 1.00 97.75 88 GLU A CA 1
ATOM 671 C C . GLU A 1 88 ? -11.307 2.518 1.876 1.00 97.75 88 GLU A C 1
ATOM 673 O O . GLU A 1 88 ? -11.255 2.027 3.007 1.00 97.75 88 GLU A O 1
ATOM 678 N N . LYS A 1 89 ? -11.294 3.845 1.695 1.00 97.69 89 LYS A N 1
ATOM 679 C CA . LYS A 1 89 ? -11.286 4.801 2.815 1.00 97.69 89 LYS A CA 1
ATOM 680 C C . LYS A 1 89 ? -12.513 4.643 3.707 1.00 97.69 89 LYS A C 1
ATOM 682 O O . LYS A 1 89 ? -12.371 4.680 4.929 1.00 97.69 89 LYS A O 1
ATOM 687 N N . ALA A 1 90 ? -13.698 4.457 3.126 1.00 97.88 90 ALA A N 1
ATOM 688 C CA . ALA A 1 90 ? -14.922 4.245 3.894 1.00 97.88 90 ALA A CA 1
ATOM 689 C C . ALA A 1 90 ? -14.831 2.978 4.761 1.00 97.88 90 ALA A C 1
ATOM 691 O O . ALA A 1 90 ? -15.169 3.027 5.944 1.00 97.88 90 ALA A O 1
ATOM 692 N N . LEU A 1 91 ? -14.279 1.886 4.218 1.00 96.75 91 LEU A N 1
ATOM 693 C CA . LEU A 1 91 ? -14.039 0.648 4.968 1.00 96.75 91 LEU A CA 1
ATOM 694 C C . LEU A 1 91 ? -13.035 0.844 6.112 1.00 96.75 91 LEU A C 1
ATOM 696 O O . LEU A 1 91 ? -13.229 0.311 7.203 1.00 96.75 91 LEU A O 1
ATOM 700 N N . LEU A 1 92 ? -11.974 1.629 5.899 1.00 96.31 92 LEU A N 1
ATOM 701 C CA . LEU A 1 92 ? -11.034 1.974 6.970 1.00 96.31 92 LEU A CA 1
ATOM 702 C C . LEU A 1 92 ? -11.716 2.774 8.088 1.00 96.31 92 LEU A C 1
ATOM 704 O O . LEU A 1 92 ? -11.496 2.481 9.262 1.00 96.31 92 LEU A O 1
ATOM 708 N N . VAL A 1 93 ? -12.566 3.748 7.747 1.00 96.94 93 VAL A N 1
ATOM 709 C CA . VAL A 1 93 ? -13.323 4.546 8.729 1.00 96.94 93 VAL A CA 1
ATOM 710 C C . VAL A 1 93 ? -14.296 3.677 9.523 1.00 96.94 93 VAL A C 1
ATOM 712 O O . VAL A 1 93 ? -14.345 3.779 10.750 1.00 96.94 93 VAL A O 1
ATOM 715 N N . GLU A 1 94 ? -15.036 2.796 8.850 1.00 96.75 94 GLU A N 1
ATOM 716 C CA . GLU A 1 94 ? -15.915 1.830 9.509 1.00 96.75 94 GLU A CA 1
ATOM 717 C C . GLU A 1 94 ? -15.122 0.934 10.462 1.00 96.75 94 GLU A C 1
ATOM 719 O O . GLU A 1 94 ? -15.504 0.772 11.62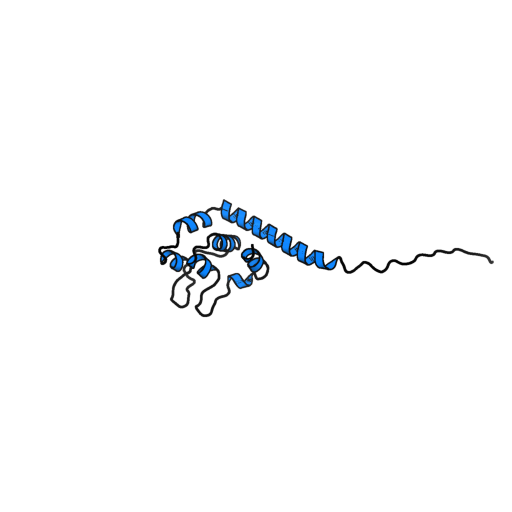0 1.00 96.75 94 GLU A O 1
ATOM 724 N N . LYS A 1 95 ? -13.958 0.439 10.028 1.00 95.81 95 LYS A N 1
ATOM 725 C CA . LYS A 1 95 ? -13.143 -0.445 10.857 1.00 95.81 95 LYS A CA 1
ATOM 726 C C . LYS A 1 95 ? -12.551 0.251 12.081 1.00 95.81 95 LYS A C 1
ATOM 728 O O . LYS A 1 95 ? -12.473 -0.352 13.148 1.00 95.81 95 LYS A O 1
ATOM 733 N N . VAL A 1 96 ? -12.160 1.519 11.952 1.00 95.94 96 VAL A N 1
ATOM 734 C CA . VAL A 1 96 ? -11.739 2.349 13.093 1.00 95.94 96 VAL A CA 1
ATOM 735 C C . VAL A 1 96 ? -12.875 2.482 14.107 1.00 95.94 96 VAL A C 1
ATOM 737 O O . VAL A 1 96 ? -12.632 2.364 15.307 1.00 95.94 96 VAL A O 1
ATOM 740 N N . ARG A 1 97 ? -14.109 2.699 13.637 1.00 95.69 97 ARG A N 1
ATOM 741 C CA . ARG A 1 97 ? -15.289 2.793 14.501 1.00 95.69 97 ARG A CA 1
ATOM 742 C C . ARG A 1 97 ? -15.547 1.482 15.247 1.00 95.69 97 ARG A C 1
ATOM 744 O O . ARG A 1 97 ? -15.645 1.516 16.467 1.00 95.69 97 ARG A O 1
ATOM 751 N N . GLU A 1 98 ? -15.562 0.348 14.546 1.00 94.56 98 GLU A N 1
ATOM 752 C CA . GLU A 1 98 ? -15.740 -0.978 15.161 1.00 94.56 98 GLU A CA 1
ATOM 753 C C . GLU A 1 98 ? -14.698 -1.266 16.251 1.00 94.56 98 GLU A C 1
ATOM 755 O O . GLU A 1 98 ? -15.032 -1.754 17.327 1.00 94.56 98 GLU A O 1
ATOM 760 N N . LEU A 1 99 ? -13.422 -0.966 15.984 1.00 92.81 99 LEU A N 1
ATOM 761 C CA . LEU A 1 99 ? -12.338 -1.213 16.939 1.00 92.81 99 LEU A CA 1
ATOM 762 C C . LEU A 1 99 ? -12.443 -0.324 18.178 1.00 92.81 99 LEU A C 1
ATOM 764 O O . LEU A 1 99 ? -12.062 -0.747 19.266 1.00 92.81 99 LEU A O 1
ATOM 768 N N . ARG A 1 100 ? -12.955 0.898 18.019 1.00 92.19 100 ARG A N 1
ATOM 769 C CA . ARG A 1 100 ? -13.191 1.808 19.136 1.00 92.19 100 ARG A CA 1
ATOM 770 C C . ARG A 1 100 ? -14.363 1.347 20.000 1.00 92.19 100 ARG A C 1
ATOM 772 O O . ARG A 1 100 ? -14.206 1.276 21.211 1.00 92.19 100 ARG A O 1
ATOM 779 N N . GLU A 1 101 ? -15.490 0.997 19.383 1.00 93.06 101 GLU A N 1
ATOM 780 C CA . GLU A 1 101 ? -16.670 0.474 20.088 1.00 93.06 101 GLU A CA 1
ATOM 781 C C . GLU A 1 101 ? -16.318 -0.813 20.865 1.00 93.06 101 GLU A C 1
ATOM 783 O O . GLU A 1 101 ? -16.674 -0.949 22.032 1.00 93.06 101 GLU A O 1
ATOM 788 N N . ALA A 1 102 ? -15.529 -1.715 20.268 1.00 89.62 102 ALA A N 1
ATOM 789 C CA . ALA A 1 102 ? -15.070 -2.939 20.929 1.00 89.62 102 ALA A CA 1
ATOM 790 C C . ALA A 1 102 ? -14.104 -2.696 22.105 1.00 89.62 102 ALA A C 1
ATOM 792 O O . ALA A 1 102 ? -14.061 -3.503 23.026 1.00 89.62 102 ALA A O 1
ATOM 793 N N . ALA A 1 103 ? -13.324 -1.611 22.081 1.00 87.25 103 ALA A N 1
ATOM 794 C CA . ALA A 1 103 ? -12.424 -1.255 23.179 1.00 87.25 103 ALA A CA 1
ATOM 795 C C . ALA A 1 103 ? -13.151 -0.563 24.347 1.00 87.25 103 ALA A C 1
ATOM 797 O O . ALA A 1 103 ? -12.683 -0.631 25.479 1.00 87.25 103 ALA A O 1
ATOM 798 N N . GLU A 1 104 ? -14.267 0.119 24.071 1.00 83.88 104 GLU A N 1
ATOM 799 C CA . GLU A 1 104 ? -15.078 0.817 25.076 1.00 83.88 104 GLU A CA 1
ATOM 800 C C . GLU A 1 104 ? -16.101 -0.131 25.745 1.00 83.88 104 GLU A C 1
ATOM 802 O O . GLU A 1 104 ? -16.304 -0.043 26.952 1.00 83.88 104 GLU A O 1
ATOM 807 N N . GLY A 1 105 ? -16.675 -1.093 25.009 1.00 67.81 105 GLY A N 1
ATOM 808 C CA . GLY A 1 105 ? -17.664 -2.051 25.534 1.00 67.81 105 GLY A CA 1
ATOM 809 C C . GLY A 1 105 ? -17.131 -3.121 26.501 1.00 67.81 105 GLY A C 1
ATOM 810 O O . GLY A 1 105 ? -17.926 -3.803 27.136 1.00 67.81 105 GLY A O 1
ATOM 811 N N . ASP A 1 106 ? -15.810 -3.262 26.651 1.00 58.84 106 ASP A N 1
ATOM 812 C CA . ASP A 1 106 ? -15.170 -4.215 27.584 1.00 58.84 106 ASP A CA 1
ATOM 813 C C . ASP A 1 106 ? -15.077 -3.671 29.031 1.00 58.84 106 ASP A C 1
ATOM 815 O O . ASP A 1 106 ? -14.532 -4.318 29.922 1.00 58.84 106 ASP A O 1
ATOM 819 N N . LEU A 1 107 ? -15.585 -2.455 29.280 1.00 54.72 107 LEU A N 1
ATOM 820 C CA . LEU A 1 107 ? -15.557 -1.795 30.593 1.00 54.72 107 LEU A CA 1
ATOM 821 C C . LEU A 1 107 ? -16.921 -1.747 31.305 1.00 54.72 107 LEU A C 1
ATOM 823 O O . LEU A 1 107 ? -16.966 -1.335 32.461 1.00 54.72 107 LEU A O 1
ATOM 827 N N . GLU A 1 108 ? -18.018 -2.163 30.662 1.00 54.97 108 GLU A N 1
ATOM 828 C CA . GLU A 1 108 ? -19.379 -2.029 31.221 1.00 54.97 108 GLU A CA 1
ATOM 829 C C . GLU A 1 108 ? -19.880 -3.264 32.005 1.00 54.97 108 GLU A C 1
ATOM 831 O O . GLU A 1 108 ? -20.958 -3.210 32.587 1.00 54.97 108 GLU A O 1
ATOM 836 N N . ASP A 1 109 ? -19.088 -4.340 32.117 1.00 54.50 109 ASP A N 1
ATOM 837 C CA . ASP A 1 109 ? -19.447 -5.571 32.859 1.00 54.50 109 ASP A CA 1
ATOM 838 C C . ASP A 1 109 ? -18.841 -5.652 34.286 1.00 54.50 109 ASP A C 1
ATOM 840 O O . ASP A 1 109 ? -18.805 -6.722 34.896 1.00 54.50 109 ASP A O 1
ATOM 844 N N . MET A 1 1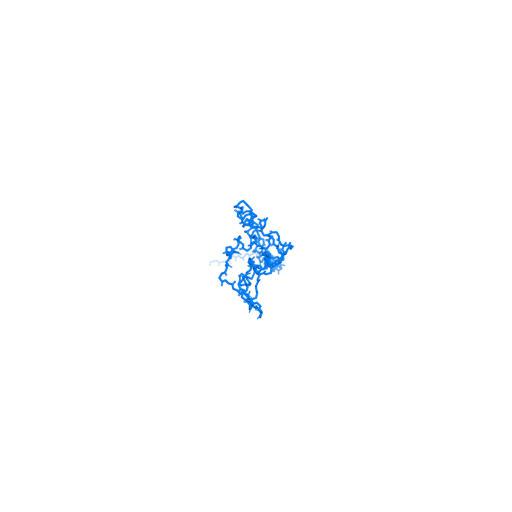10 ? -18.350 -4.536 34.850 1.00 53.84 110 MET A N 1
ATOM 845 C CA . MET A 1 110 ? -17.760 -4.493 36.208 1.00 53.84 110 MET A CA 1
ATOM 846 C C . MET A 1 110 ? -18.526 -3.666 37.250 1.00 53.84 110 MET A C 1
ATOM 848 O O . MET A 1 110 ? -18.014 -3.497 38.351 1.00 53.84 110 MET A O 1
ATOM 852 N N . ASP A 1 111 ? -19.750 -3.221 36.965 1.00 57.19 111 ASP A N 1
ATOM 853 C CA . ASP A 1 111 ? -20.614 -2.574 37.964 1.00 57.19 111 ASP A CA 1
ATOM 854 C C . ASP A 1 111 ? -22.001 -3.231 37.993 1.00 57.19 111 ASP A C 1
ATOM 856 O O . ASP A 1 111 ? -23.008 -2.648 37.597 1.00 57.19 111 ASP A O 1
ATOM 860 N N . ASN A 1 112 ? -22.064 -4.474 38.475 1.00 54.94 112 ASN A N 1
ATOM 861 C CA . ASN A 1 112 ? -23.320 -5.061 38.935 1.00 54.94 112 ASN A CA 1
ATOM 862 C C . ASN A 1 112 ? -23.065 -6.044 40.083 1.00 54.94 112 ASN A C 1
ATOM 864 O O . ASN A 1 112 ? -22.954 -7.241 39.849 1.00 54.94 112 ASN A O 1
ATOM 868 N N . ASP A 1 113 ? -22.873 -5.506 41.292 1.00 53.19 113 ASP A N 1
ATOM 869 C CA . ASP A 1 113 ? -23.240 -6.153 42.565 1.00 53.19 113 ASP A CA 1
ATOM 870 C C . ASP A 1 113 ? -22.976 -5.187 43.737 1.00 53.19 113 ASP A C 1
ATOM 872 O O . ASP A 1 113 ? -22.097 -5.390 44.578 1.00 53.19 113 ASP A O 1
ATOM 876 N N . ASN A 1 114 ? -23.738 -4.091 43.802 1.00 49.16 114 ASN A N 1
ATOM 877 C CA . ASN A 1 114 ? -23.969 -3.422 45.084 1.00 49.16 114 ASN A CA 1
ATOM 878 C C . ASN A 1 114 ? -25.362 -2.779 45.138 1.00 49.16 114 ASN A C 1
ATOM 880 O O . ASN A 1 114 ? -25.502 -1.581 45.380 1.00 49.16 114 ASN A O 1
ATOM 884 N N . GLU A 1 115 ? -26.392 -3.592 44.907 1.00 61.38 115 GLU A N 1
ATOM 885 C CA . GLU A 1 115 ? -27.749 -3.318 45.379 1.00 61.38 115 GLU A CA 1
ATOM 886 C C . GLU A 1 115 ? -28.188 -4.458 46.303 1.00 61.38 115 GLU A C 1
ATOM 888 O O . GLU A 1 115 ? -28.496 -5.546 45.834 1.00 61.38 115 GLU A O 1
ATOM 893 N N . ASP A 1 116 ? -28.149 -4.197 47.614 1.00 55.81 116 ASP A N 1
ATOM 894 C CA . ASP A 1 116 ? -29.016 -4.780 48.654 1.00 55.81 116 ASP A CA 1
ATOM 895 C C . ASP A 1 116 ? -28.650 -4.092 49.996 1.00 55.81 116 ASP A C 1
ATOM 897 O O . ASP A 1 116 ? -27.480 -4.032 50.365 1.00 55.81 116 ASP A O 1
ATOM 901 N N . GLU A 1 117 ? -29.522 -3.476 50.797 1.00 51.88 117 GLU A N 1
ATOM 902 C CA . GLU A 1 117 ? -30.984 -3.444 50.854 1.00 51.88 117 GLU A CA 1
ATOM 903 C C . GLU A 1 117 ? -31.456 -2.108 51.475 1.00 51.88 117 GLU A C 1
ATOM 905 O O . GLU A 1 117 ? -30.820 -1.541 52.373 1.00 51.88 117 GLU A O 1
ATOM 910 N N . GLU A 1 118 ? -32.618 -1.629 51.024 1.00 64.00 118 GLU A N 1
ATOM 911 C CA . GLU A 1 118 ? -33.442 -0.621 51.699 1.00 64.00 118 GLU A CA 1
ATOM 912 C C . GLU A 1 118 ? -33.939 -1.099 53.078 1.00 64.00 118 GLU A C 1
ATOM 914 O O . GLU A 1 118 ? -34.333 -2.251 53.223 1.00 64.00 118 GLU A O 1
ATOM 919 N N . ALA A 1 119 ? -34.115 -0.180 54.040 1.00 53.00 119 ALA A N 1
ATOM 920 C CA . ALA A 1 119 ? -35.313 -0.176 54.895 1.00 53.00 119 ALA A CA 1
ATOM 921 C C . ALA A 1 119 ? -35.474 1.154 55.652 1.00 53.00 119 ALA A C 1
ATOM 923 O O . ALA A 1 119 ? -34.750 1.478 56.592 1.00 53.00 119 ALA A O 1
ATOM 924 N N . THR A 1 120 ? -36.492 1.912 55.254 1.00 59.75 120 THR A N 1
ATOM 925 C CA . THR A 1 120 ? -37.118 2.980 56.037 1.00 59.75 120 THR A CA 1
ATOM 926 C C . THR A 1 120 ? -37.709 2.441 57.343 1.00 59.75 120 THR A C 1
ATOM 928 O O . THR A 1 120 ? -38.449 1.463 57.284 1.00 59.75 120 THR A O 1
ATOM 931 N N . ASP A 1 121 ? -37.567 3.148 58.469 1.00 54.47 121 ASP A N 1
ATOM 932 C CA . ASP A 1 121 ? -38.667 3.192 59.441 1.00 54.47 121 ASP A CA 1
ATOM 933 C C . ASP A 1 121 ? -38.738 4.519 60.208 1.00 54.47 121 ASP A C 1
ATOM 935 O O . ASP A 1 121 ? -37.750 5.063 60.702 1.00 54.47 121 ASP A O 1
ATOM 939 N N . LYS A 1 122 ? -39.957 5.049 60.256 1.00 66.56 122 LYS A N 1
ATOM 940 C CA . LYS A 1 122 ? -40.376 6.233 60.999 1.00 66.56 122 LYS A CA 1
ATOM 941 C C . LYS A 1 122 ? -40.673 5.792 62.428 1.00 66.56 122 LYS A C 1
ATOM 943 O O . LYS A 1 122 ? -41.372 4.806 62.589 1.00 66.56 122 LYS A O 1
ATOM 948 N N . THR A 1 123 ? -40.330 6.575 63.449 1.00 48.19 123 THR A N 1
ATOM 949 C CA . THR A 1 123 ? -41.212 6.733 64.628 1.00 48.19 123 THR A CA 1
ATOM 950 C C . THR A 1 123 ? -40.727 7.828 65.584 1.00 48.19 123 THR A C 1
ATOM 952 O O . THR A 1 123 ? -39.602 7.759 66.060 1.00 48.19 123 THR A O 1
ATOM 955 N N . ASN A 1 124 ? -41.657 8.749 65.894 1.00 47.69 124 ASN A N 1
ATOM 956 C CA . ASN A 1 124 ? -41.962 9.331 67.217 1.00 47.69 124 ASN A CA 1
ATOM 957 C C . ASN A 1 124 ? -40.880 10.160 67.942 1.00 47.69 124 ASN A C 1
ATOM 959 O O . ASN A 1 124 ? -39.701 9.858 67.902 1.00 47.69 124 ASN A O 1
ATOM 963 N N . ASP A 1 125 ? -41.161 11.176 68.749 1.00 48.78 125 ASP A N 1
ATOM 964 C CA . ASP A 1 125 ? -42.316 12.004 69.111 1.00 48.78 125 ASP A CA 1
ATOM 965 C C . ASP A 1 125 ? -41.733 13.076 70.066 1.00 48.78 125 ASP A C 1
ATOM 967 O O . ASP A 1 125 ? -40.683 12.852 70.663 1.00 48.78 125 ASP A O 1
ATOM 971 N N . GLU A 1 126 ? -42.448 14.186 70.259 1.00 52.81 126 GLU A N 1
ATOM 972 C CA . GLU A 1 126 ? -42.513 14.960 71.518 1.00 52.81 126 GLU A CA 1
ATOM 973 C C . GLU A 1 126 ? -41.227 15.355 72.299 1.00 52.81 126 GLU A C 1
ATOM 975 O O . GLU A 1 126 ? -40.617 14.537 72.983 1.00 52.81 126 GLU A O 1
ATOM 980 N N . LYS A 1 127 ? -40.970 16.666 72.461 1.00 50.25 127 LYS A N 1
ATOM 981 C CA . LYS A 1 127 ? -41.464 17.481 73.608 1.00 50.25 127 LYS A CA 1
ATOM 982 C C . LYS A 1 127 ? -40.735 18.833 73.756 1.00 50.25 127 LYS A C 1
ATOM 984 O O . LYS A 1 127 ? -39.526 18.857 73.945 1.00 50.25 127 LYS A O 1
ATOM 989 N N . ILE A 1 128 ? -41.579 19.874 73.833 1.00 48.31 128 ILE A N 1
ATOM 990 C CA . ILE A 1 128 ? -41.488 21.151 74.585 1.00 48.31 128 ILE A CA 1
ATOM 991 C C . ILE A 1 128 ? -40.464 22.182 74.104 1.00 48.31 128 ILE A C 1
ATOM 993 O O . ILE A 1 128 ? -39.254 22.020 74.358 1.00 48.31 128 ILE A O 1
#

pLDDT: mean 88.03, std 16.33, range [47.69, 98.31]

Foldseek 3Di:
DVLLLCCLVPVVQQVDADPQQDGQLLVCLLVLVLLSLLLCVLVVHPSVDQPRATNVSGDSNRNLVVDPPHPSVVSVVLNPPPVNSVVSNVVSVVSNVVVVVVVVVVPPPPPPDDDDDDDDDDDDDDDD